Protein AF-A0A917G3E0-F1 (afdb_monomer_lite)

Sequence (129 aa):
MKHVIRIILLTVFLVVTASIWDGLFSTTLVKLLLNVDFIWPNSTIVLDFTYHLLTTTVIYVIFISLPARYQKIYIVSLFFITLFLYFILSTIAIQSFPITIWALSGWIVIHLLFMMLLATYRKTYTHKK

Secondary structure (DSSP, 8-state):
-HHHHHHHHHHHHHHHHHHHHHHHHT--HHHHHH-GGGTSTT--HHHHHHHHHHHHHHHHHHHHHS-TTTHHHHHHHHHHHHHHHHHHHHHS-SS-----HHHHHHHHHHHHHHHHHHHHHHHHHHT--

pLDDT: mean 84.28, std 12.28, range [45.78, 95.38]

Radius of gyration: 15.12 Å; chains: 1; bounding box: 38×27×40 Å

Structure (mmCIF, N/CA/C/O backbone):
data_AF-A0A917G3E0-F1
#
_entry.id   AF-A0A917G3E0-F1
#
loop_
_atom_site.group_PDB
_atom_site.id
_atom_site.type_symbol
_atom_site.label_atom_id
_atom_site.label_alt_id
_atom_site.label_comp_id
_atom_site.label_asym_id
_atom_site.label_entity_id
_atom_site.label_seq_id
_atom_site.pdbx_PDB_ins_code
_atom_site.Cartn_x
_atom_site.Cartn_y
_atom_site.Cartn_z
_atom_site.occupancy
_atom_site.B_iso_or_equiv
_atom_site.auth_seq_id
_atom_site.auth_comp_id
_atom_site.auth_asym_id
_atom_site.auth_atom_id
_atom_site.pdbx_PDB_model_num
ATOM 1 N N . MET A 1 1 ? -17.034 -11.340 9.940 1.00 68.44 1 MET A N 1
ATOM 2 C CA . MET A 1 1 ? -17.389 -11.044 8.529 1.00 68.44 1 MET A CA 1
ATOM 3 C C . MET A 1 1 ? -17.100 -9.603 8.100 1.00 68.44 1 MET A C 1
ATOM 5 O O . MET A 1 1 ? -16.335 -9.431 7.164 1.00 68.44 1 MET A O 1
ATOM 9 N N . LYS A 1 2 ? -17.614 -8.557 8.775 1.00 86.69 2 LYS A N 1
A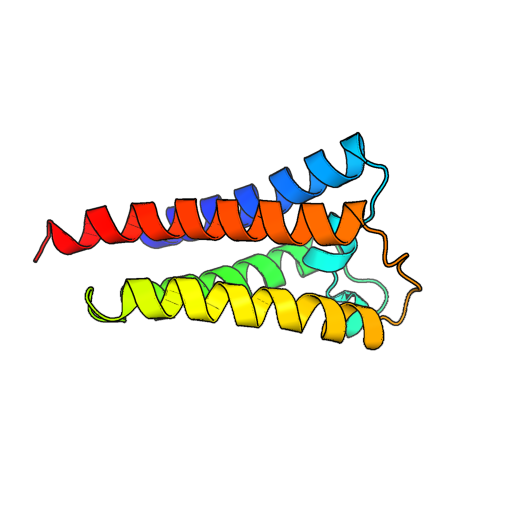TOM 10 C CA . LYS A 1 2 ? -17.401 -7.149 8.347 1.00 86.69 2 LYS A CA 1
ATOM 11 C C . LYS A 1 2 ? -15.923 -6.731 8.218 1.00 86.69 2 LYS A C 1
ATOM 13 O O . LYS A 1 2 ? -15.593 -5.978 7.313 1.00 86.69 2 LYS A O 1
ATOM 18 N N . HIS A 1 3 ? -15.041 -7.223 9.090 1.00 89.00 3 HIS A N 1
ATOM 19 C CA . HIS A 1 3 ? -13.604 -6.914 9.036 1.00 89.00 3 HIS A CA 1
ATOM 20 C C . HIS A 1 3 ? -12.897 -7.562 7.842 1.00 89.00 3 HIS A C 1
ATOM 22 O O . HIS A 1 3 ? -12.153 -6.882 7.151 1.00 89.00 3 HIS A O 1
ATOM 28 N N . VAL A 1 4 ? -13.202 -8.830 7.553 1.00 91.19 4 VAL A N 1
ATOM 29 C CA . VAL A 1 4 ? -12.642 -9.558 6.402 1.00 91.19 4 VAL A CA 1
ATOM 30 C C . VAL A 1 4 ? -12.983 -8.842 5.096 1.00 91.19 4 VAL A C 1
ATOM 32 O O . VAL A 1 4 ? -12.098 -8.576 4.296 1.00 91.19 4 VAL A O 1
ATOM 35 N N . ILE A 1 5 ? -14.243 -8.426 4.927 1.00 93.44 5 ILE A N 1
ATOM 36 C CA . ILE A 1 5 ? -14.673 -7.669 3.742 1.00 93.44 5 ILE A CA 1
ATOM 37 C C . ILE A 1 5 ? -13.897 -6.349 3.622 1.00 93.44 5 ILE A C 1
ATOM 39 O O . ILE A 1 5 ? -13.436 -6.009 2.541 1.00 93.44 5 ILE A O 1
ATOM 43 N N . ARG A 1 6 ? -13.708 -5.611 4.723 1.00 93.44 6 ARG A N 1
ATOM 44 C CA . ARG A 1 6 ? -12.952 -4.344 4.710 1.00 93.44 6 ARG A CA 1
ATOM 45 C C . ARG A 1 6 ? -11.488 -4.536 4.339 1.00 93.44 6 ARG A C 1
ATOM 47 O O . ARG A 1 6 ? -10.957 -3.707 3.614 1.00 93.44 6 ARG A O 1
ATOM 54 N N . ILE A 1 7 ? -10.861 -5.602 4.829 1.00 93.69 7 ILE A N 1
ATOM 55 C CA . ILE A 1 7 ? -9.485 -5.960 4.478 1.00 93.69 7 ILE A CA 1
ATOM 56 C C . ILE A 1 7 ? -9.400 -6.248 2.979 1.00 93.69 7 ILE A C 1
ATOM 58 O O . ILE A 1 7 ? -8.595 -5.624 2.302 1.00 93.69 7 ILE A O 1
ATOM 62 N N . ILE A 1 8 ? -10.287 -7.098 2.449 1.00 94.19 8 ILE A N 1
ATOM 63 C CA . ILE A 1 8 ? -10.333 -7.410 1.013 1.00 94.19 8 ILE A CA 1
ATOM 64 C C . ILE A 1 8 ? -10.522 -6.130 0.190 1.00 94.19 8 ILE A C 1
ATOM 66 O O . ILE A 1 8 ? -9.790 -5.910 -0.768 1.00 94.19 8 ILE A O 1
ATOM 70 N N . LEU A 1 9 ? -11.452 -5.255 0.585 1.00 94.44 9 LEU A N 1
ATOM 71 C CA . LEU A 1 9 ? -11.685 -3.983 -0.102 1.00 94.44 9 LEU A CA 1
ATOM 72 C C . LEU A 1 9 ? -10.461 -3.063 -0.065 1.00 94.44 9 LEU A C 1
ATOM 74 O O . LEU A 1 9 ? -10.143 -2.458 -1.080 1.00 94.44 9 LEU A O 1
ATOM 78 N N . LEU A 1 10 ? -9.773 -2.961 1.075 1.00 94.31 10 LEU A N 1
ATOM 79 C CA . LEU A 1 10 ? -8.542 -2.176 1.202 1.00 94.31 10 LEU A CA 1
ATOM 80 C C . LEU A 1 10 ? -7.432 -2.719 0.295 1.00 94.31 10 LEU A C 1
ATOM 82 O O . LEU A 1 10 ? -6.772 -1.939 -0.387 1.00 94.31 10 LEU A O 1
ATOM 86 N N . THR A 1 11 ? -7.254 -4.040 0.258 1.00 93.69 11 THR A N 1
ATOM 87 C CA . THR A 1 11 ? -6.252 -4.696 -0.589 1.00 93.69 11 THR A CA 1
ATOM 88 C C . THR A 1 11 ? -6.569 -4.504 -2.069 1.00 93.69 11 THR A C 1
ATOM 90 O O . THR A 1 11 ? -5.713 -4.046 -2.820 1.00 93.69 11 THR A O 1
ATOM 93 N N . VAL A 1 12 ? -7.808 -4.777 -2.491 1.00 93.50 12 VAL A N 1
ATOM 94 C CA . VAL A 1 12 ? -8.245 -4.576 -3.882 1.00 93.50 12 VAL A CA 1
ATOM 95 C C . VAL A 1 12 ? -8.105 -3.111 -4.287 1.00 93.50 12 VAL A C 1
ATOM 97 O O . VAL A 1 12 ? -7.581 -2.828 -5.358 1.00 93.50 12 VAL A O 1
ATOM 100 N N . PHE A 1 13 ? -8.512 -2.174 -3.427 1.00 94.38 13 PHE A N 1
ATOM 101 C CA . PHE A 1 13 ? -8.368 -0.741 -3.678 1.00 94.38 13 PHE A CA 1
ATOM 102 C C . PHE A 1 13 ? -6.913 -0.355 -3.957 1.00 94.38 13 PHE A C 1
ATOM 104 O O . PHE A 1 13 ? -6.625 0.334 -4.934 1.00 94.38 13 PHE A O 1
ATOM 111 N N . LEU A 1 14 ? -5.992 -0.825 -3.121 1.00 91.88 14 LEU A N 1
ATOM 112 C CA . LEU A 1 14 ? -4.573 -0.509 -3.218 1.00 91.88 14 LEU A CA 1
ATOM 113 C C . LEU A 1 14 ? -3.949 -1.093 -4.507 1.00 91.88 14 LEU A C 1
ATOM 115 O O . LEU A 1 14 ? -3.218 -0.391 -5.200 1.00 91.88 14 LEU A O 1
ATOM 119 N N . VAL A 1 15 ? -4.323 -2.313 -4.908 1.00 90.88 15 VAL A N 1
ATOM 120 C CA . VAL A 1 15 ? -3.865 -2.925 -6.175 1.00 90.88 15 VAL A CA 1
ATOM 121 C C . VAL A 1 15 ? -4.455 -2.233 -7.407 1.00 90.88 15 VAL A C 1
ATOM 123 O O . VAL A 1 15 ? -3.741 -1.952 -8.371 1.00 90.88 15 VAL A O 1
ATOM 126 N N . VAL A 1 16 ? -5.755 -1.931 -7.388 1.00 93.44 16 VAL A N 1
ATOM 127 C CA . VAL A 1 16 ? -6.445 -1.282 -8.514 1.00 93.44 16 VAL A CA 1
ATOM 128 C C . VAL A 1 16 ? -5.914 0.131 -8.732 1.00 93.44 16 VAL A C 1
ATOM 130 O O . VAL A 1 16 ? -5.617 0.501 -9.863 1.00 93.44 16 VAL A O 1
ATOM 133 N N . THR A 1 17 ? -5.746 0.916 -7.666 1.00 94.56 17 THR A N 1
ATOM 134 C CA . THR A 1 17 ? -5.206 2.281 -7.773 1.00 94.56 17 THR A CA 1
ATOM 135 C C . THR A 1 17 ? -3.768 2.298 -8.287 1.00 94.56 17 THR A C 1
ATOM 137 O O . THR A 1 17 ? -3.456 3.122 -9.144 1.00 94.56 17 THR A O 1
ATOM 140 N N . ALA A 1 18 ? -2.926 1.352 -7.859 1.00 91.19 18 ALA A N 1
ATOM 141 C CA . ALA A 1 18 ? -1.594 1.163 -8.432 1.00 91.19 18 ALA A CA 1
ATOM 142 C C . ALA A 1 18 ? -1.647 0.806 -9.925 1.00 91.19 18 ALA A C 1
ATOM 144 O O . ALA A 1 18 ? -0.912 1.387 -10.717 1.00 91.19 18 ALA A O 1
ATOM 145 N N . SER A 1 19 ? -2.563 -0.082 -10.322 1.00 90.94 19 SER A N 1
ATOM 146 C CA . SER A 1 19 ? -2.720 -0.506 -11.724 1.00 90.94 19 SER A CA 1
ATOM 147 C C . SER A 1 19 ? -3.172 0.639 -12.624 1.00 90.94 19 SER A C 1
ATOM 149 O O . SER A 1 19 ? -2.673 0.796 -13.736 1.00 90.94 19 SER A O 1
ATOM 151 N N . ILE A 1 20 ? -4.094 1.468 -12.130 1.00 94.94 20 ILE A N 1
ATOM 152 C CA . ILE A 1 20 ? -4.540 2.674 -12.829 1.00 94.94 20 ILE A CA 1
ATOM 153 C C . ILE A 1 20 ? -3.375 3.654 -12.980 1.00 94.94 20 ILE A C 1
ATOM 155 O O . ILE A 1 20 ? -3.172 4.186 -14.068 1.00 94.94 20 ILE A O 1
ATOM 159 N N . TRP A 1 21 ? -2.597 3.880 -11.919 1.00 94.88 21 TRP A N 1
ATOM 160 C CA . TRP A 1 21 ? -1.454 4.790 -11.976 1.00 94.88 21 TRP A CA 1
ATOM 161 C C . TRP A 1 21 ? -0.401 4.328 -12.989 1.00 94.88 21 TRP A C 1
ATOM 163 O O . TRP A 1 21 ? 0.046 5.126 -13.812 1.00 94.88 21 TRP A O 1
ATOM 173 N N . ASP A 1 22 ? -0.075 3.035 -12.989 1.00 91.00 22 ASP A N 1
ATOM 174 C CA . ASP A 1 22 ? 0.839 2.436 -13.965 1.00 91.00 22 ASP A CA 1
ATOM 175 C C . ASP A 1 22 ? 0.361 2.624 -15.400 1.00 91.00 22 ASP A C 1
ATOM 177 O O . ASP A 1 22 ? 1.146 3.036 -16.254 1.00 91.00 22 ASP A O 1
ATOM 181 N N . GLY A 1 23 ? -0.931 2.407 -15.659 1.00 92.19 23 GLY A N 1
ATOM 182 C CA . GLY A 1 23 ? -1.515 2.635 -16.979 1.00 92.19 23 GLY A CA 1
ATOM 183 C C . GLY A 1 23 ? -1.457 4.099 -17.429 1.00 92.19 23 GLY A C 1
ATOM 184 O O . GLY A 1 23 ? -1.238 4.366 -18.607 1.00 92.19 23 GLY A O 1
ATOM 185 N N . LEU A 1 24 ? -1.626 5.051 -16.506 1.00 94.81 24 LEU A N 1
ATOM 186 C CA . LEU A 1 24 ? -1.648 6.485 -16.822 1.00 94.81 24 LEU A CA 1
ATOM 187 C C . LEU A 1 24 ? -0.253 7.085 -17.022 1.00 94.81 24 LEU A C 1
ATOM 189 O O . LEU A 1 24 ? -0.075 7.943 -17.883 1.00 94.81 24 LEU A O 1
ATOM 193 N N . PHE A 1 25 ? 0.727 6.654 -16.229 1.00 92.50 25 PHE A N 1
ATOM 194 C CA . PHE A 1 25 ? 2.050 7.285 -16.172 1.00 92.50 25 PHE A CA 1
ATOM 195 C C . PHE A 1 25 ? 3.185 6.374 -16.648 1.00 92.50 25 PHE A C 1
ATOM 197 O O . PHE A 1 25 ? 4.351 6.750 -16.543 1.00 92.50 25 PHE A O 1
ATOM 204 N N . SER A 1 26 ? 2.857 5.192 -17.186 1.00 88.75 26 SER A N 1
ATOM 205 C CA . SER A 1 26 ? 3.829 4.186 -17.640 1.00 88.75 26 SER A CA 1
ATOM 206 C C . SER A 1 26 ? 4.853 3.821 -16.558 1.00 88.75 26 SER A C 1
ATOM 208 O O . SER A 1 26 ? 6.037 3.624 -16.834 1.00 88.75 26 SER A O 1
ATOM 210 N N . THR A 1 27 ? 4.401 3.768 -15.305 1.00 87.25 27 THR A N 1
ATOM 211 C CA . THR A 1 27 ? 5.201 3.315 -14.163 1.00 87.25 27 THR A CA 1
ATOM 212 C C . THR A 1 27 ? 5.027 1.813 -13.942 1.00 87.25 27 THR A C 1
ATOM 214 O O . THR A 1 27 ? 4.279 1.138 -14.646 1.00 87.25 27 THR A O 1
ATOM 217 N N . THR A 1 28 ? 5.743 1.275 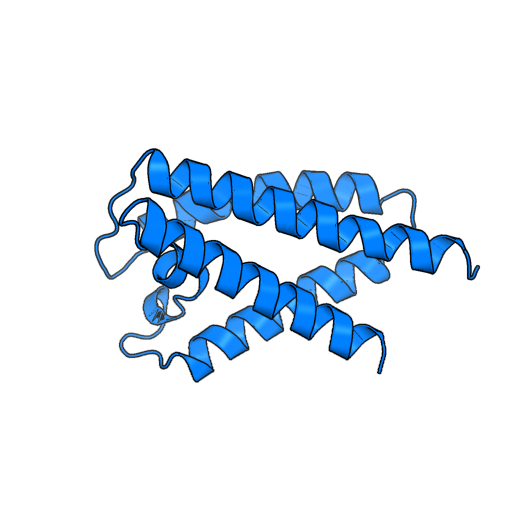-12.958 1.00 85.25 28 THR A N 1
ATOM 218 C CA . THR A 1 28 ? 5.675 -0.136 -12.557 1.00 85.25 28 THR A CA 1
ATOM 219 C C . THR A 1 28 ? 5.321 -0.289 -11.072 1.00 85.25 28 THR A C 1
ATOM 221 O O . THR A 1 28 ? 5.737 -1.239 -10.416 1.00 85.25 28 THR A O 1
ATOM 224 N N . LEU A 1 29 ? 4.570 0.655 -10.503 1.00 82.44 29 LEU A N 1
ATOM 225 C CA . LEU A 1 29 ? 4.149 0.671 -9.105 1.00 82.44 29 LEU A CA 1
ATOM 226 C C . LEU A 1 29 ? 3.386 -0.563 -8.679 1.00 82.44 29 LEU A C 1
ATOM 228 O O . LEU A 1 29 ? 3.598 -0.973 -7.552 1.00 82.44 29 LEU A O 1
ATOM 232 N N . VAL A 1 30 ? 2.549 -1.171 -9.521 1.00 80.25 30 VAL A N 1
ATOM 233 C CA . VAL A 1 30 ? 1.909 -2.450 -9.194 1.00 80.25 30 VAL A CA 1
ATOM 234 C C . VAL A 1 30 ? 2.972 -3.456 -8.855 1.00 80.25 30 VAL A C 1
ATOM 236 O O . VAL A 1 30 ? 2.883 -4.051 -7.803 1.00 80.25 30 VAL A O 1
ATOM 239 N N . LYS A 1 31 ? 4.001 -3.594 -9.688 1.00 75.56 31 LYS A N 1
ATOM 240 C CA . LYS A 1 31 ? 5.122 -4.480 -9.398 1.00 75.56 31 LYS A CA 1
ATOM 241 C C . LYS A 1 31 ? 5.871 -4.019 -8.148 1.00 75.56 31 LYS A C 1
ATOM 243 O O . LYS A 1 31 ? 6.125 -4.846 -7.310 1.00 75.56 31 LYS A O 1
ATOM 248 N N . LEU A 1 32 ? 6.162 -2.735 -7.929 1.00 71.94 32 LEU A N 1
ATOM 249 C CA . LEU A 1 32 ? 6.855 -2.299 -6.697 1.00 71.94 32 LEU A CA 1
ATOM 250 C C . LEU A 1 32 ? 6.050 -2.598 -5.423 1.00 71.94 32 LEU A C 1
ATOM 252 O O . LEU A 1 32 ? 6.599 -2.922 -4.376 1.00 71.94 32 LEU A O 1
ATOM 256 N N . LEU A 1 33 ? 4.742 -2.427 -5.532 1.00 69.81 33 LEU A N 1
ATOM 257 C CA . LEU A 1 33 ? 3.780 -2.603 -4.474 1.00 69.81 33 LEU A CA 1
ATOM 258 C C . LEU A 1 33 ? 3.618 -4.101 -4.236 1.00 69.81 33 LEU A C 1
ATOM 260 O O . LEU A 1 33 ? 4.068 -4.566 -3.205 1.00 69.81 33 LEU A O 1
ATOM 264 N N . LEU A 1 34 ? 3.144 -4.850 -5.234 1.00 61.66 34 LEU A N 1
ATOM 265 C CA . LEU A 1 34 ? 2.904 -6.294 -5.242 1.00 61.66 34 LEU A CA 1
ATOM 266 C C . LEU A 1 34 ? 4.149 -7.181 -5.132 1.00 61.66 34 LEU A C 1
ATOM 268 O O . LEU A 1 34 ? 3.983 -8.321 -4.707 1.00 61.66 34 LEU A O 1
ATOM 272 N N . ASN A 1 35 ? 5.348 -6.703 -5.482 1.00 63.44 35 ASN A N 1
ATOM 273 C CA . ASN A 1 35 ? 6.525 -7.557 -5.657 1.00 63.44 35 ASN A CA 1
ATOM 274 C C . ASN A 1 35 ? 6.918 -8.245 -4.362 1.00 63.44 35 ASN A C 1
ATOM 276 O O . ASN A 1 35 ? 7.671 -7.731 -3.539 1.00 63.44 35 ASN A O 1
ATOM 280 N N . VAL A 1 36 ? 6.536 -9.506 -4.273 1.00 58.47 36 VAL A N 1
ATOM 281 C CA . VAL A 1 36 ? 7.263 -10.505 -3.498 1.00 58.47 36 VAL A CA 1
ATOM 282 C C . VAL A 1 36 ? 8.548 -10.898 -4.236 1.00 58.47 36 VAL A C 1
ATOM 284 O O . VAL A 1 36 ? 9.461 -11.445 -3.621 1.00 58.47 36 VAL A O 1
ATOM 287 N N . ASP A 1 37 ? 8.678 -10.536 -5.520 1.00 52.19 37 ASP A N 1
ATOM 288 C CA . ASP A 1 37 ? 9.879 -10.714 -6.352 1.00 52.19 37 ASP A CA 1
ATOM 289 C C . ASP A 1 37 ? 11.157 -10.071 -5.767 1.00 52.19 37 ASP A C 1
ATOM 291 O O . ASP A 1 37 ? 12.257 -10.376 -6.224 1.00 52.19 37 ASP A O 1
ATOM 295 N N . PHE A 1 38 ? 11.060 -9.222 -4.732 1.00 58.19 38 PHE A N 1
ATOM 296 C CA . PHE A 1 38 ? 12.221 -8.788 -3.937 1.00 58.19 38 PHE A CA 1
ATOM 297 C C . PHE A 1 38 ? 12.897 -9.934 -3.172 1.00 58.19 38 PHE A C 1
ATOM 299 O O . PHE A 1 38 ? 14.087 -9.865 -2.877 1.00 58.19 38 PHE A O 1
ATOM 306 N N . ILE A 1 39 ? 12.130 -10.969 -2.829 1.00 57.06 39 ILE A N 1
ATOM 307 C CA . ILE A 1 39 ? 12.554 -12.127 -2.036 1.00 57.06 39 ILE A CA 1
ATOM 308 C C . ILE A 1 39 ? 12.530 -13.395 -2.897 1.00 57.06 39 ILE A C 1
ATOM 310 O O . ILE A 1 39 ? 13.381 -14.266 -2.722 1.00 57.06 39 ILE A O 1
ATOM 314 N N . TRP A 1 40 ? 11.567 -13.508 -3.820 1.00 65.25 40 TRP A N 1
ATOM 315 C CA . TRP A 1 40 ? 11.320 -14.737 -4.568 1.00 65.25 40 TRP A CA 1
ATOM 316 C C . TRP A 1 40 ? 11.204 -14.478 -6.071 1.00 65.25 40 TRP A C 1
ATOM 318 O O . TRP A 1 40 ? 10.117 -14.139 -6.527 1.00 65.25 40 TRP A O 1
ATOM 328 N N . PRO A 1 41 ? 12.277 -14.649 -6.865 1.00 66.50 41 PRO A N 1
ATOM 329 C CA . PRO A 1 41 ? 12.167 -14.504 -8.310 1.00 66.50 41 PRO A CA 1
ATOM 330 C C . PRO A 1 41 ? 11.148 -15.518 -8.854 1.00 66.50 41 PRO A C 1
ATOM 332 O O . PRO A 1 41 ? 11.235 -16.709 -8.539 1.00 66.50 41 PRO A O 1
ATOM 335 N N . ASN A 1 42 ? 10.224 -15.043 -9.696 1.00 71.81 42 ASN A N 1
ATOM 336 C CA . ASN A 1 42 ? 9.088 -15.781 -10.274 1.00 71.81 42 ASN A CA 1
ATOM 337 C C . ASN A 1 42 ? 7.855 -15.865 -9.360 1.00 71.81 42 ASN A C 1
ATOM 339 O O . ASN A 1 42 ? 7.170 -16.896 -9.332 1.00 71.81 42 ASN A O 1
ATOM 343 N N . SER A 1 43 ? 7.552 -14.802 -8.613 1.00 74.25 43 SER A N 1
ATOM 344 C CA . SER A 1 43 ? 6.277 -14.730 -7.910 1.00 74.25 43 SER A CA 1
ATOM 345 C C . SER A 1 43 ? 5.107 -14.748 -8.906 1.00 74.25 43 SER A C 1
ATOM 347 O O . SER A 1 43 ? 5.195 -14.329 -10.062 1.00 74.25 43 SER A O 1
ATOM 349 N N . THR A 1 44 ? 3.986 -15.323 -8.476 1.00 83.19 44 THR A N 1
ATOM 350 C CA . THR A 1 44 ? 2.740 -15.279 -9.249 1.00 83.19 44 THR A CA 1
ATOM 351 C C . THR A 1 44 ? 1.878 -14.139 -8.729 1.00 83.19 44 THR A C 1
ATOM 353 O O . THR A 1 44 ? 1.907 -13.840 -7.537 1.00 83.19 44 THR A O 1
ATOM 356 N N . ILE A 1 45 ? 1.011 -13.579 -9.578 1.00 80.31 45 ILE A N 1
ATOM 357 C CA . ILE A 1 45 ? 0.066 -12.528 -9.162 1.00 80.31 45 ILE A CA 1
ATOM 358 C C . ILE A 1 45 ? -0.796 -12.941 -7.953 1.00 80.31 45 ILE A C 1
ATOM 360 O O . ILE A 1 45 ? -1.174 -12.109 -7.132 1.00 80.31 45 ILE A O 1
ATOM 364 N N . VAL A 1 46 ? -1.081 -14.242 -7.814 1.00 84.94 46 VAL A N 1
ATOM 365 C CA . VAL A 1 46 ? -1.806 -14.809 -6.667 1.00 84.94 46 VAL A CA 1
ATOM 366 C C . VAL A 1 46 ? -0.964 -14.730 -5.396 1.00 84.94 46 VAL A C 1
ATOM 368 O O . VAL A 1 46 ? -1.478 -14.339 -4.345 1.00 84.94 46 VAL A O 1
ATOM 371 N N . LEU A 1 47 ? 0.319 -15.085 -5.482 1.00 83.25 47 LEU A N 1
ATOM 372 C CA . LEU A 1 47 ? 1.247 -14.990 -4.360 1.00 83.25 47 LEU A CA 1
ATOM 373 C C . LEU A 1 47 ? 1.386 -13.530 -3.922 1.00 83.25 47 LEU A C 1
ATOM 375 O O . LEU A 1 47 ? 1.147 -13.213 -2.759 1.00 83.25 47 LEU A O 1
ATOM 379 N N . ASP A 1 48 ? 1.649 -12.638 -4.868 1.00 81.69 48 ASP A N 1
ATOM 380 C CA . ASP A 1 48 ? 1.795 -11.206 -4.626 1.00 81.69 48 ASP A CA 1
ATOM 381 C C . ASP A 1 48 ? 0.567 -10.584 -3.948 1.00 81.69 48 ASP A C 1
ATOM 383 O O . ASP A 1 48 ? 0.670 -9.865 -2.944 1.00 81.69 48 ASP A O 1
ATOM 387 N N . PHE A 1 49 ? -0.623 -10.915 -4.459 1.00 85.19 49 PHE A N 1
ATOM 388 C CA . PHE A 1 49 ? -1.885 -10.483 -3.870 1.00 85.19 49 PHE A CA 1
ATOM 389 C C . PHE A 1 49 ? -2.060 -11.031 -2.449 1.00 85.19 49 PHE A C 1
ATOM 391 O O . PHE A 1 49 ? -2.534 -10.320 -1.563 1.00 85.19 49 PHE A O 1
ATOM 398 N N . THR A 1 50 ? -1.645 -12.275 -2.199 1.00 87.75 50 THR A N 1
ATOM 399 C CA . THR A 1 50 ? -1.733 -12.903 -0.873 1.00 87.75 50 THR A CA 1
ATOM 400 C C . THR A 1 50 ? -0.844 -12.190 0.147 1.00 87.75 50 THR A C 1
ATOM 402 O O . THR A 1 50 ? -1.291 -11.923 1.264 1.00 87.75 50 THR A O 1
ATOM 405 N N . TYR A 1 51 ? 0.376 -11.799 -0.227 1.00 84.75 51 TYR A N 1
ATOM 406 C CA . TYR A 1 51 ? 1.247 -11.001 0.644 1.00 84.75 51 TYR A CA 1
ATOM 407 C C . TYR A 1 51 ? 0.664 -9.616 0.939 1.00 84.75 51 TYR A C 1
ATOM 409 O O . TYR A 1 51 ? 0.738 -9.134 2.074 1.00 84.75 51 TYR A O 1
ATOM 417 N N . HIS A 1 52 ? 0.010 -8.998 -0.043 1.00 86.25 52 HIS A N 1
ATOM 418 C CA . HIS A 1 52 ? -0.682 -7.725 0.157 1.00 86.25 52 HIS A CA 1
ATOM 419 C C . HIS A 1 52 ? -1.879 -7.861 1.078 1.00 86.25 52 HIS A C 1
ATOM 421 O O . HIS A 1 52 ? -2.086 -7.019 1.955 1.00 86.25 52 HIS A O 1
ATOM 427 N N . LEU A 1 53 ? -2.641 -8.940 0.924 1.00 91.38 53 LEU A N 1
ATOM 428 C CA . LEU A 1 53 ? -3.752 -9.264 1.802 1.00 91.38 53 LEU A CA 1
ATOM 429 C C . LEU A 1 53 ? -3.266 -9.481 3.241 1.00 91.38 53 LEU A C 1
ATOM 431 O O . LEU A 1 53 ? -3.866 -8.945 4.175 1.00 91.38 53 LEU A O 1
ATOM 435 N N . LEU A 1 54 ? -2.153 -10.197 3.432 1.00 91.62 54 LEU A N 1
ATOM 436 C CA . LEU A 1 54 ? -1.536 -10.415 4.742 1.00 91.62 54 LEU A CA 1
ATOM 437 C C . LEU A 1 54 ? -1.075 -9.092 5.368 1.00 91.62 54 LEU A C 1
ATOM 439 O O . LEU A 1 54 ? -1.448 -8.775 6.497 1.00 91.62 54 LEU A O 1
ATOM 443 N N . THR A 1 55 ? -0.329 -8.280 4.621 1.00 89.62 55 THR A N 1
ATOM 444 C CA . THR A 1 55 ? 0.186 -6.987 5.098 1.00 89.62 55 THR A CA 1
ATOM 445 C C . THR A 1 55 ? -0.957 -6.032 5.444 1.00 89.62 55 THR A C 1
ATOM 447 O O . THR A 1 55 ? -0.974 -5.431 6.520 1.00 89.62 55 THR A O 1
ATOM 450 N N . THR A 1 56 ? -1.980 -5.966 4.587 1.00 92.06 56 THR A N 1
ATOM 451 C CA . THR A 1 56 ? -3.201 -5.184 4.838 1.00 92.06 56 THR A CA 1
ATOM 452 C C . THR A 1 56 ? -3.928 -5.683 6.086 1.00 92.06 56 THR A C 1
ATOM 454 O O . THR A 1 56 ? -4.410 -4.875 6.879 1.00 92.06 56 THR A O 1
ATOM 457 N N . THR A 1 57 ? -3.982 -7.002 6.297 1.00 94.25 57 THR A N 1
ATOM 458 C CA . THR A 1 57 ? -4.571 -7.606 7.500 1.00 94.25 57 THR A CA 1
ATOM 459 C C . THR A 1 57 ? -3.830 -7.154 8.752 1.00 94.25 57 THR A C 1
ATOM 461 O O . THR A 1 57 ? -4.475 -6.698 9.693 1.00 94.25 57 THR A O 1
ATOM 464 N N . VAL A 1 58 ? -2.495 -7.216 8.761 1.00 94.31 58 VAL A N 1
ATOM 465 C CA . VAL A 1 58 ? -1.670 -6.784 9.901 1.00 94.31 58 VAL A CA 1
ATOM 466 C C . VAL A 1 58 ? -1.908 -5.306 10.213 1.00 94.31 58 VAL A C 1
ATOM 468 O O . VAL A 1 58 ? -2.235 -4.967 11.352 1.00 94.31 58 VAL A O 1
ATOM 471 N N . ILE A 1 59 ? -1.835 -4.434 9.202 1.00 93.62 59 ILE A N 1
ATOM 472 C CA . ILE A 1 59 ? -2.100 -2.994 9.353 1.00 93.62 59 ILE A CA 1
ATOM 473 C C . ILE A 1 59 ? -3.501 -2.761 9.929 1.00 93.62 59 ILE A C 1
ATOM 475 O O . ILE A 1 59 ? -3.680 -2.010 10.891 1.00 93.62 59 ILE A O 1
ATOM 479 N N . TYR A 1 60 ? -4.508 -3.433 9.370 1.00 93.75 60 TYR A N 1
ATOM 480 C CA . TYR A 1 60 ? -5.893 -3.282 9.791 1.00 93.75 60 TYR A CA 1
ATOM 481 C C . TYR A 1 60 ? -6.117 -3.756 11.231 1.00 93.75 60 TYR A C 1
ATOM 483 O O . TYR A 1 60 ? -6.767 -3.057 12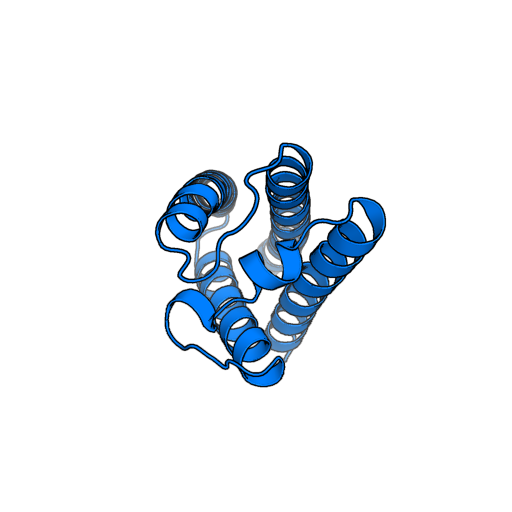.009 1.00 93.75 60 TYR A O 1
ATOM 491 N N . VAL A 1 61 ? -5.577 -4.921 11.600 1.00 92.69 61 VAL A N 1
ATOM 492 C CA . VAL A 1 61 ? -5.707 -5.503 12.943 1.00 92.69 61 VAL A CA 1
ATOM 493 C C . VAL A 1 61 ? -5.047 -4.607 13.987 1.00 92.69 61 VAL A C 1
ATOM 495 O O . VAL A 1 61 ? -5.672 -4.319 15.010 1.00 92.69 61 VAL A O 1
ATOM 498 N N . ILE A 1 62 ? -3.838 -4.102 13.721 1.00 93.06 62 ILE A N 1
ATOM 499 C CA . ILE A 1 62 ? -3.172 -3.144 14.615 1.00 93.06 62 ILE A CA 1
ATOM 500 C C . ILE A 1 62 ? -4.040 -1.888 14.757 1.00 93.06 62 ILE A C 1
ATOM 502 O O . ILE A 1 62 ? -4.344 -1.469 15.873 1.00 93.06 62 ILE A O 1
ATOM 506 N N . PHE A 1 63 ? -4.521 -1.330 13.643 1.00 92.88 63 PHE A N 1
ATOM 507 C CA . PHE A 1 63 ? -5.338 -0.118 13.646 1.00 92.88 63 PHE A CA 1
ATOM 508 C C . PHE A 1 63 ? -6.616 -0.235 14.493 1.00 92.88 63 PHE A C 1
ATOM 510 O O . PHE A 1 63 ? -6.922 0.669 15.276 1.00 92.88 63 PHE A O 1
ATOM 517 N N . ILE A 1 64 ? -7.368 -1.335 14.362 1.00 90.25 64 ILE A N 1
ATOM 518 C CA . ILE A 1 64 ? -8.606 -1.529 15.136 1.00 90.25 64 ILE A CA 1
ATOM 519 C C . ILE A 1 64 ? -8.344 -1.869 16.606 1.00 90.25 64 ILE A C 1
ATOM 521 O O . ILE A 1 64 ? -9.205 -1.604 17.444 1.00 90.25 64 ILE A O 1
ATOM 525 N N . SER A 1 65 ? -7.178 -2.439 16.919 1.00 89.81 65 SER A N 1
ATOM 526 C CA . SER A 1 65 ? -6.784 -2.780 18.291 1.00 89.81 65 SER A CA 1
ATOM 527 C C . SER A 1 65 ? -6.338 -1.548 19.079 1.00 89.81 65 SER A C 1
ATOM 529 O O . SER A 1 65 ? -6.409 -1.528 20.308 1.00 89.81 65 SER A O 1
ATOM 531 N N . LEU A 1 66 ? -5.904 -0.492 18.384 1.00 89.31 66 LEU A N 1
ATOM 532 C CA . LEU A 1 66 ? -5.480 0.751 19.012 1.00 89.31 66 LEU A CA 1
ATOM 533 C C . LEU A 1 66 ? -6.666 1.571 19.549 1.00 89.31 66 LEU A C 1
ATOM 535 O O . LEU A 1 66 ? -7.675 1.750 18.859 1.00 89.31 66 LEU A O 1
ATOM 539 N N . PRO A 1 67 ? -6.529 2.184 20.741 1.00 87.88 67 PRO A N 1
ATOM 540 C CA . PRO A 1 67 ? -7.479 3.179 21.223 1.00 87.88 67 PRO A CA 1
ATOM 541 C C . PRO A 1 67 ? -7.644 4.345 20.237 1.00 87.88 67 PRO A C 1
ATOM 543 O O . PRO A 1 67 ? -6.676 4.812 19.632 1.00 87.88 67 PRO A O 1
ATOM 546 N N . ALA A 1 68 ? -8.857 4.897 20.138 1.00 84.38 68 ALA A N 1
ATOM 547 C CA . ALA A 1 68 ? -9.217 5.920 19.145 1.00 84.38 68 ALA A CA 1
ATOM 548 C C . ALA A 1 68 ? -8.351 7.197 19.172 1.00 84.38 68 ALA A C 1
ATOM 550 O O . ALA A 1 68 ? -8.265 7.901 18.158 1.00 84.38 68 ALA A O 1
ATOM 551 N N . ARG A 1 69 ? -7.716 7.496 20.316 1.00 87.31 69 ARG A N 1
ATOM 552 C CA . ARG A 1 69 ? -6.754 8.600 20.478 1.00 87.31 69 ARG A CA 1
ATOM 553 C C . ARG A 1 69 ? -5.428 8.349 19.749 1.00 87.31 69 ARG A C 1
ATOM 555 O O . ARG A 1 69 ? -4.867 9.283 19.191 1.00 87.31 69 ARG A O 1
ATOM 562 N N . TYR A 1 70 ? -4.974 7.096 19.684 1.00 89.50 70 TYR A N 1
ATOM 563 C CA . TYR A 1 70 ? -3.716 6.712 19.032 1.00 89.50 70 TYR A CA 1
ATOM 564 C C . TYR A 1 70 ? -3.880 6.408 17.543 1.00 89.50 70 TYR A C 1
ATOM 566 O O . TYR A 1 70 ? -2.908 6.471 16.804 1.00 89.50 70 TYR A O 1
ATOM 574 N N . GLN A 1 71 ? -5.099 6.148 17.068 1.00 88.25 71 GLN A N 1
ATOM 575 C CA . GLN A 1 71 ? -5.355 5.847 15.654 1.00 88.25 71 GLN A CA 1
ATOM 576 C C . GLN A 1 71 ? -4.927 6.967 14.692 1.00 88.25 71 GLN A C 1
ATOM 578 O O . GLN A 1 71 ? -4.478 6.678 13.589 1.00 88.25 71 GLN A O 1
ATOM 583 N N . LYS A 1 72 ? -5.041 8.243 15.094 1.00 89.81 72 LYS A N 1
ATOM 584 C CA . LYS A 1 72 ? -4.544 9.369 14.279 1.00 89.81 72 LYS A CA 1
ATOM 585 C C . LYS A 1 72 ? -3.023 9.327 14.145 1.00 89.81 72 LYS A C 1
ATOM 587 O O . LYS A 1 72 ? -2.510 9.435 13.039 1.00 89.81 72 LYS A O 1
ATOM 592 N N . ILE A 1 73 ? -2.334 9.146 15.272 1.00 92.56 73 ILE A N 1
ATOM 593 C CA . ILE A 1 73 ? -0.871 9.052 15.321 1.00 92.56 73 ILE A CA 1
ATOM 594 C C . ILE A 1 73 ? -0.418 7.850 14.495 1.00 92.56 73 ILE A C 1
ATOM 596 O O . ILE A 1 73 ? 0.459 7.995 13.662 1.00 92.56 73 ILE A O 1
ATOM 600 N N . TYR A 1 74 ? -1.091 6.708 14.638 1.00 92.62 74 TYR A N 1
ATOM 601 C CA . TYR A 1 74 ? -0.809 5.510 13.856 1.00 92.62 74 TYR A CA 1
ATOM 602 C C . TYR A 1 74 ? -0.896 5.745 12.347 1.00 92.62 74 TYR A C 1
ATOM 604 O O . TYR A 1 74 ? 0.004 5.326 11.635 1.00 92.62 74 TYR A O 1
ATOM 612 N N . ILE A 1 75 ? -1.932 6.434 11.853 1.00 92.75 75 ILE A N 1
ATOM 613 C CA . ILE A 1 75 ? -2.050 6.752 10.419 1.00 92.75 75 ILE A CA 1
ATOM 614 C C . ILE A 1 75 ? -0.875 7.617 9.950 1.00 92.75 75 ILE A C 1
ATOM 616 O O . ILE A 1 75 ? -0.284 7.340 8.912 1.00 92.75 75 ILE A O 1
ATOM 620 N N . VAL A 1 76 ? -0.513 8.642 10.726 1.00 93.19 76 VAL A N 1
ATOM 621 C CA . VAL A 1 76 ? 0.620 9.519 10.396 1.00 93.19 76 VAL A CA 1
ATOM 622 C C . VAL A 1 76 ? 1.935 8.736 10.412 1.00 93.19 76 VAL A C 1
ATOM 624 O O . VAL A 1 76 ? 2.723 8.840 9.480 1.00 93.19 76 VAL A O 1
ATOM 627 N N . SER A 1 77 ? 2.162 7.903 11.428 1.00 94.00 77 SER A N 1
ATOM 628 C CA . SER A 1 77 ? 3.337 7.031 11.504 1.00 94.00 77 SER A CA 1
ATOM 629 C C . SER A 1 77 ? 3.385 6.046 10.339 1.00 94.00 77 SER A C 1
ATOM 631 O O . SER A 1 77 ? 4.443 5.861 9.745 1.00 94.00 77 SER A O 1
ATOM 633 N N . LEU A 1 78 ? 2.243 5.457 9.975 1.00 93.75 78 LEU A N 1
ATOM 634 C CA . LEU A 1 78 ? 2.131 4.549 8.841 1.00 93.75 78 LEU A CA 1
ATOM 635 C C . LEU A 1 78 ? 2.542 5.248 7.543 1.00 93.75 78 LEU A C 1
ATOM 637 O O . LEU A 1 78 ? 3.254 4.644 6.752 1.00 93.75 78 LEU A O 1
ATOM 641 N N . PHE A 1 79 ? 2.184 6.523 7.354 1.00 93.88 79 PHE A N 1
ATOM 642 C CA . PHE A 1 79 ? 2.625 7.306 6.198 1.00 93.88 79 PHE A CA 1
ATOM 643 C C . PHE A 1 79 ? 4.145 7.391 6.092 1.00 93.88 79 PHE A C 1
ATOM 645 O O . PHE A 1 79 ? 4.712 7.000 5.071 1.00 93.88 79 PHE A O 1
ATOM 652 N N . PHE A 1 80 ? 4.820 7.821 7.156 1.00 93.19 80 PHE A N 1
ATOM 653 C CA . PHE A 1 80 ? 6.280 7.922 7.148 1.00 93.19 80 PHE A CA 1
ATOM 654 C C . PHE A 1 80 ? 6.958 6.561 6.971 1.00 93.19 80 PHE A C 1
ATOM 656 O O . PHE A 1 80 ? 7.929 6.463 6.224 1.00 93.19 80 PHE A O 1
ATOM 663 N N . ILE A 1 81 ? 6.416 5.504 7.586 1.00 91.69 81 ILE A N 1
ATOM 664 C CA . ILE A 1 81 ? 6.904 4.134 7.389 1.00 91.69 81 ILE A CA 1
ATOM 665 C C . ILE A 1 81 ? 6.766 3.728 5.919 1.00 91.69 81 ILE A C 1
ATOM 667 O O . ILE A 1 81 ? 7.735 3.259 5.333 1.00 91.69 81 ILE A O 1
ATOM 671 N N . THR A 1 82 ? 5.605 3.947 5.292 1.00 90.19 82 THR A N 1
ATOM 672 C CA . THR A 1 82 ? 5.393 3.607 3.873 1.00 90.19 82 THR A CA 1
ATOM 673 C C . THR A 1 82 ? 6.287 4.419 2.943 1.00 90.19 82 THR A C 1
ATOM 675 O O . THR A 1 82 ? 6.793 3.886 1.960 1.00 90.19 82 THR A O 1
ATOM 678 N N . LEU A 1 83 ? 6.539 5.691 3.259 1.00 89.88 83 LEU A N 1
ATOM 679 C CA . LEU A 1 83 ? 7.450 6.533 2.491 1.00 89.88 83 LEU A CA 1
ATOM 680 C C . LEU A 1 83 ? 8.893 6.025 2.588 1.00 89.88 83 LEU A C 1
ATOM 682 O O . LEU A 1 83 ? 9.591 5.964 1.584 1.00 89.88 83 LEU A O 1
ATOM 686 N N . PHE A 1 84 ? 9.335 5.625 3.780 1.00 89.38 84 PHE A N 1
ATOM 687 C CA . PHE A 1 84 ? 10.670 5.065 3.974 1.00 89.38 84 PHE A CA 1
ATOM 688 C C . PHE A 1 84 ? 10.821 3.690 3.309 1.00 89.38 84 PHE A C 1
ATOM 690 O O . PHE A 1 84 ? 11.838 3.418 2.668 1.00 89.38 84 PHE A O 1
ATOM 697 N N . LEU A 1 85 ? 9.779 2.855 3.386 1.00 86.00 85 LEU A N 1
ATOM 698 C CA . LEU A 1 85 ? 9.730 1.556 2.716 1.00 86.00 85 LEU A CA 1
ATOM 699 C C . LEU A 1 85 ? 9.909 1.680 1.203 1.00 86.00 85 LEU A C 1
ATOM 701 O O . LEU A 1 85 ? 10.586 0.835 0.635 1.00 86.00 85 LEU A O 1
ATOM 705 N N . TYR A 1 86 ? 9.395 2.732 0.559 1.00 84.94 86 TYR A N 1
ATOM 706 C CA . TYR A 1 86 ? 9.623 2.956 -0.873 1.00 84.94 86 TYR A CA 1
ATOM 707 C C . TYR A 1 86 ? 11.112 2.955 -1.230 1.00 84.94 86 TYR A C 1
ATOM 709 O O . TYR A 1 86 ? 11.534 2.257 -2.153 1.00 84.94 86 TYR A O 1
ATOM 717 N N . PHE A 1 87 ? 11.918 3.716 -0.485 1.00 85.44 87 PHE A N 1
ATOM 718 C CA . PHE A 1 87 ? 13.353 3.813 -0.736 1.00 85.44 87 PHE A CA 1
ATOM 719 C C . PHE A 1 87 ? 14.056 2.497 -0.419 1.00 85.44 87 PHE A C 1
ATOM 721 O O . PHE A 1 87 ? 14.846 2.036 -1.237 1.00 85.44 87 PHE A O 1
ATOM 728 N N . ILE A 1 88 ? 13.721 1.852 0.705 1.00 84.94 88 ILE A N 1
ATOM 729 C CA . ILE A 1 88 ? 14.293 0.544 1.052 1.00 84.94 88 ILE A CA 1
ATOM 730 C C . ILE A 1 88 ? 14.010 -0.472 -0.056 1.00 84.94 88 ILE A C 1
ATOM 732 O O . ILE A 1 88 ? 14.947 -1.051 -0.599 1.00 84.94 88 ILE A O 1
ATOM 736 N N . LEU A 1 89 ? 12.740 -0.652 -0.426 1.00 80.56 89 LEU A N 1
ATOM 737 C CA . LEU A 1 89 ? 12.315 -1.622 -1.436 1.00 80.56 89 LEU A CA 1
ATOM 738 C C . LEU A 1 89 ? 12.962 -1.339 -2.792 1.00 80.56 89 LEU A C 1
ATOM 740 O O . LEU A 1 89 ? 13.440 -2.260 -3.444 1.00 80.56 89 LEU A O 1
ATOM 744 N N . SER A 1 90 ? 13.070 -0.063 -3.172 1.00 79.75 90 SER A N 1
ATOM 745 C CA . SER A 1 90 ? 13.767 0.335 -4.400 1.00 79.75 90 SER A CA 1
ATOM 746 C C . SER A 1 90 ? 15.263 -0.005 -4.363 1.00 79.75 90 SER A C 1
ATOM 748 O O . SER A 1 90 ? 15.820 -0.376 -5.390 1.00 79.75 90 SER A O 1
ATOM 750 N N . THR A 1 91 ? 15.925 0.103 -3.203 1.00 80.12 91 THR A N 1
ATOM 751 C CA . THR A 1 91 ? 17.364 -0.204 -3.070 1.00 80.12 91 THR A CA 1
ATOM 752 C C . THR A 1 91 ? 17.683 -1.696 -3.037 1.00 80.12 91 THR A C 1
ATOM 754 O O . THR A 1 91 ? 18.739 -2.09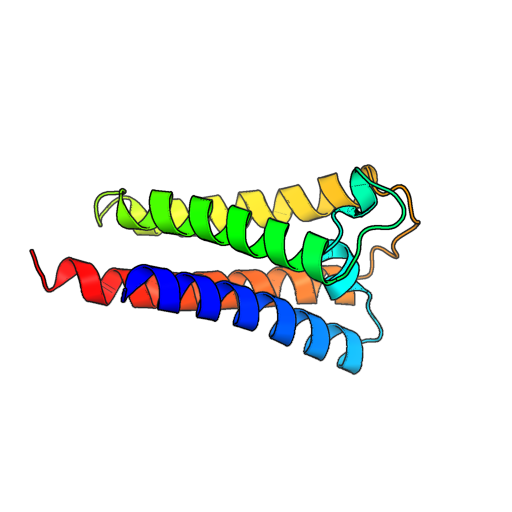1 -3.519 1.00 80.12 91 THR A O 1
ATOM 757 N N . ILE A 1 92 ? 16.789 -2.525 -2.492 1.00 78.75 92 ILE A N 1
ATOM 758 C CA . ILE A 1 92 ? 16.978 -3.986 -2.410 1.00 78.75 92 ILE A CA 1
ATOM 759 C C . ILE A 1 92 ? 16.371 -4.729 -3.609 1.00 78.75 92 ILE A C 1
ATOM 761 O O . ILE A 1 92 ? 16.338 -5.958 -3.632 1.00 78.75 92 ILE A O 1
ATOM 765 N N . ALA A 1 93 ? 15.869 -3.988 -4.597 1.00 75.00 93 ALA A N 1
ATOM 766 C CA . ALA A 1 93 ? 15.235 -4.533 -5.780 1.00 75.00 93 ALA A CA 1
ATOM 767 C C . ALA A 1 93 ? 16.196 -5.386 -6.616 1.00 75.00 93 ALA A C 1
ATOM 769 O O . ALA A 1 93 ? 17.161 -4.867 -7.171 1.00 75.00 93 ALA A O 1
ATOM 770 N N . ILE A 1 94 ? 15.901 -6.687 -6.762 1.00 71.50 94 ILE A N 1
ATOM 771 C CA . ILE A 1 94 ? 16.653 -7.579 -7.664 1.00 71.50 94 ILE A CA 1
ATOM 772 C C . ILE A 1 94 ? 16.491 -7.120 -9.121 1.00 71.50 94 ILE A C 1
ATOM 774 O O . ILE A 1 94 ? 17.442 -7.148 -9.900 1.00 71.50 94 ILE A O 1
ATOM 778 N N . GLN A 1 95 ? 15.289 -6.672 -9.496 1.00 69.06 95 GLN A N 1
ATOM 779 C CA . GLN A 1 95 ? 15.025 -6.084 -10.807 1.00 69.06 95 GLN A CA 1
ATOM 780 C C . GLN A 1 95 ? 15.146 -4.564 -10.740 1.00 69.06 95 GLN A C 1
ATOM 782 O O . GLN A 1 95 ? 14.547 -3.921 -9.878 1.00 69.06 95 GLN A O 1
ATOM 787 N N . SER A 1 96 ? 15.887 -3.988 -11.687 1.00 65.38 96 SER A N 1
ATOM 788 C CA . SER A 1 96 ? 16.060 -2.542 -11.795 1.00 65.38 96 SER A CA 1
ATOM 789 C C . SER A 1 96 ? 14.711 -1.852 -11.958 1.00 65.38 96 SER A C 1
ATOM 791 O O . SER A 1 96 ? 13.965 -2.122 -12.900 1.00 65.38 96 SER A O 1
ATOM 793 N N . PHE A 1 97 ? 14.421 -0.934 -11.045 1.00 67.62 97 PHE A N 1
ATOM 794 C CA . PHE A 1 97 ? 13.196 -0.157 -11.044 1.00 67.62 97 PHE A CA 1
ATOM 795 C C . PHE A 1 97 ? 13.518 1.320 -11.246 1.00 67.62 97 PHE A C 1
ATOM 797 O O . PHE A 1 97 ? 14.349 1.863 -10.513 1.00 67.62 97 PHE A O 1
ATOM 804 N N . PRO A 1 98 ? 12.893 2.000 -12.220 1.00 65.50 98 PRO A N 1
ATOM 805 C CA . PRO A 1 98 ? 13.188 3.399 -12.454 1.00 65.50 98 PRO A CA 1
ATOM 806 C C . PRO A 1 98 ? 12.579 4.234 -11.321 1.00 65.50 98 PRO A C 1
ATOM 808 O O . PRO A 1 98 ? 11.358 4.384 -11.217 1.00 65.50 98 PRO A O 1
ATOM 811 N N . ILE A 1 99 ? 13.439 4.799 -10.470 1.00 77.56 99 ILE A N 1
ATOM 812 C CA . ILE A 1 99 ? 13.040 5.786 -9.462 1.00 77.56 99 ILE A CA 1
ATOM 813 C C . ILE A 1 99 ? 12.691 7.075 -10.207 1.00 77.56 99 ILE A C 1
ATOM 815 O O . ILE A 1 99 ? 13.538 7.925 -10.471 1.00 77.56 99 ILE A O 1
ATOM 819 N N . THR A 1 100 ? 11.426 7.194 -10.591 1.00 87.75 100 THR A N 1
ATOM 820 C CA . THR A 1 100 ? 10.890 8.375 -11.268 1.00 87.75 100 THR A CA 1
ATOM 821 C C . THR A 1 100 ? 10.050 9.199 -10.309 1.00 87.75 100 THR A C 1
ATOM 823 O O . THR A 1 100 ? 9.489 8.687 -9.336 1.00 87.75 100 THR A O 1
ATOM 826 N N . ILE A 1 101 ? 9.903 10.488 -10.616 1.00 90.19 101 ILE A N 1
ATOM 827 C CA . ILE A 1 101 ? 8.998 11.362 -9.865 1.00 90.19 101 ILE A CA 1
ATOM 828 C C . ILE A 1 101 ? 7.538 10.893 -9.971 1.00 90.19 101 ILE A C 1
ATOM 830 O O . ILE A 1 101 ? 6.775 11.036 -9.018 1.00 90.19 101 ILE A O 1
ATOM 834 N N . TRP A 1 102 ? 7.161 10.261 -11.087 1.00 92.12 102 TRP A N 1
ATOM 835 C CA . TRP A 1 102 ? 5.838 9.670 -11.293 1.00 92.12 102 TRP A CA 1
ATOM 836 C C . TRP A 1 102 ? 5.606 8.439 -10.417 1.00 92.12 102 TRP A C 1
ATOM 838 O O . TRP A 1 102 ? 4.538 8.312 -9.827 1.00 92.12 102 TRP A O 1
ATOM 848 N N . ALA A 1 103 ? 6.605 7.566 -10.269 1.00 88.50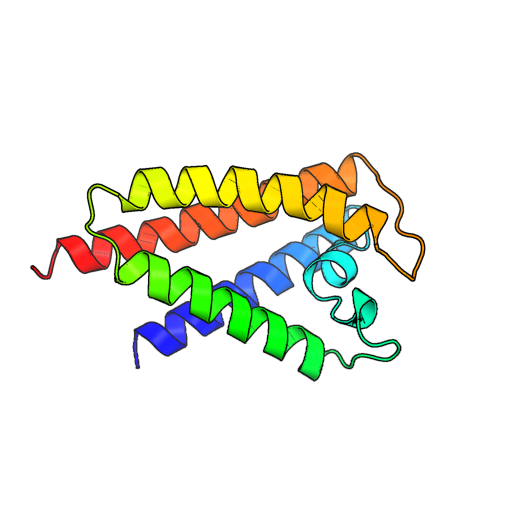 103 ALA A N 1
ATOM 849 C CA . ALA A 1 103 ? 6.512 6.427 -9.360 1.00 88.50 103 ALA A CA 1
ATOM 850 C C . ALA A 1 103 ? 6.421 6.900 -7.899 1.00 88.50 103 ALA A C 1
ATOM 852 O O . ALA A 1 103 ? 5.501 6.520 -7.180 1.00 88.50 103 ALA A O 1
ATOM 853 N N . LEU A 1 104 ? 7.306 7.805 -7.471 1.00 90.50 104 LEU A N 1
ATOM 854 C CA . LEU A 1 104 ? 7.278 8.324 -6.102 1.00 90.50 104 LEU A CA 1
ATOM 855 C C . LEU A 1 104 ? 5.962 9.056 -5.785 1.00 90.50 104 LEU A C 1
ATOM 857 O O . LEU A 1 104 ? 5.378 8.849 -4.721 1.00 90.50 104 LEU A O 1
ATOM 861 N N . SER A 1 105 ? 5.471 9.896 -6.700 1.00 94.31 105 SER A N 1
ATOM 862 C CA . SER A 1 105 ? 4.196 10.599 -6.505 1.00 94.31 105 SER A CA 1
ATOM 863 C C . SER A 1 105 ? 3.012 9.637 -6.463 1.00 94.31 105 SER A C 1
ATOM 865 O O . SER A 1 105 ? 2.178 9.765 -5.568 1.00 94.31 105 SER A O 1
ATOM 867 N N . GLY A 1 106 ? 2.969 8.630 -7.338 1.00 92.50 106 GLY A N 1
ATOM 868 C CA . GLY A 1 106 ? 1.937 7.596 -7.293 1.00 92.50 106 GLY A CA 1
ATOM 869 C C . GLY A 1 106 ? 1.965 6.805 -5.996 1.00 92.50 106 GLY A C 1
ATOM 870 O O . GLY A 1 106 ? 0.922 6.629 -5.369 1.00 92.50 106 GLY A O 1
ATOM 871 N N . TRP A 1 107 ? 3.155 6.420 -5.526 1.00 91.94 107 TRP A N 1
ATOM 872 C CA . TRP A 1 107 ? 3.329 5.770 -4.229 1.00 91.94 107 TRP A CA 1
ATOM 873 C C . TRP A 1 107 ? 2.721 6.606 -3.101 1.00 91.94 107 TRP A C 1
ATOM 875 O O . TRP A 1 107 ? 1.901 6.105 -2.331 1.00 91.94 107 TRP A O 1
ATOM 885 N N . ILE A 1 108 ? 3.067 7.893 -3.031 1.00 93.69 108 ILE A N 1
ATOM 886 C CA . ILE A 1 108 ? 2.545 8.815 -2.016 1.00 93.69 108 ILE A CA 1
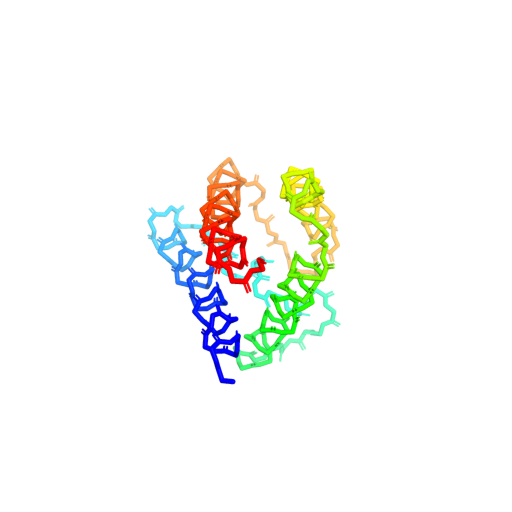ATOM 887 C C . ILE A 1 108 ? 1.019 8.933 -2.115 1.00 93.69 108 ILE A C 1
ATOM 889 O O . ILE A 1 108 ? 0.327 8.786 -1.107 1.00 93.69 108 ILE A O 1
ATOM 893 N N . VAL A 1 109 ? 0.481 9.170 -3.315 1.00 95.19 109 VAL A N 1
ATOM 894 C CA . VAL A 1 109 ? -0.959 9.367 -3.537 1.00 95.19 109 VAL A CA 1
ATOM 895 C C . VAL A 1 109 ? -1.753 8.116 -3.161 1.00 95.19 109 VAL A C 1
ATOM 897 O O . VAL A 1 109 ? -2.718 8.213 -2.404 1.00 95.19 109 VAL A O 1
ATOM 900 N N . ILE A 1 110 ? -1.333 6.937 -3.624 1.00 94.00 110 ILE A N 1
ATOM 901 C CA . ILE A 1 110 ? -2.005 5.660 -3.338 1.00 94.00 110 ILE A CA 1
ATOM 902 C C . ILE A 1 110 ? -2.047 5.398 -1.830 1.00 94.00 110 ILE A C 1
ATOM 904 O O . ILE A 1 110 ? -3.103 5.064 -1.288 1.00 94.00 110 ILE A O 1
ATOM 908 N N . HIS A 1 111 ? -0.932 5.606 -1.125 1.00 93.56 111 HIS A N 1
ATOM 909 C CA . HIS A 1 111 ? -0.862 5.365 0.316 1.00 93.56 111 HIS A CA 1
ATOM 910 C C . HIS A 1 111 ? -1.663 6.390 1.124 1.00 93.56 111 HIS A C 1
ATOM 912 O O . HIS A 1 111 ? -2.315 6.015 2.101 1.00 93.56 111 HIS A O 1
ATOM 918 N N . LEU A 1 112 ? -1.703 7.657 0.699 1.00 94.81 112 LEU A N 1
ATOM 919 C CA . LEU A 1 112 ? -2.592 8.657 1.297 1.00 94.81 112 LEU A CA 1
ATOM 920 C C . LEU A 1 112 ? -4.063 8.266 1.133 1.00 94.81 112 LEU A C 1
ATOM 922 O O . LEU A 1 112 ? -4.814 8.290 2.109 1.00 94.81 112 LEU A O 1
ATOM 926 N N . LEU A 1 113 ? -4.472 7.843 -0.066 1.00 95.38 113 LEU A N 1
ATOM 927 C CA . LEU A 1 113 ? -5.839 7.388 -0.319 1.00 95.38 113 LEU A CA 1
ATOM 928 C C . LEU A 1 113 ? -6.187 6.141 0.506 1.00 95.38 113 LEU A C 1
ATOM 930 O O . LEU A 1 113 ? -7.256 6.084 1.118 1.00 95.38 113 LEU A O 1
ATOM 934 N N . PHE A 1 114 ? -5.272 5.172 0.590 1.00 94.50 114 PHE A N 1
ATOM 935 C CA . PHE A 1 114 ? -5.416 3.998 1.451 1.00 94.50 114 PHE A CA 1
ATOM 936 C C . PHE A 1 114 ? -5.610 4.399 2.919 1.00 94.50 114 PHE A C 1
ATOM 938 O O . PHE A 1 114 ? -6.512 3.894 3.589 1.00 94.50 114 PHE A O 1
ATOM 945 N N . MET A 1 115 ? -4.815 5.344 3.425 1.00 94.38 115 MET A N 1
ATOM 946 C CA . MET A 1 115 ? -4.916 5.835 4.801 1.00 94.38 115 MET A CA 1
ATOM 947 C C . MET A 1 115 ? -6.214 6.592 5.063 1.00 94.38 115 MET A C 1
ATOM 949 O O . MET A 1 115 ? -6.815 6.422 6.125 1.00 94.38 115 MET A O 1
ATOM 953 N N . MET A 1 116 ? -6.681 7.392 4.102 1.00 93.31 116 MET A N 1
ATOM 954 C CA . MET A 1 116 ? -7.989 8.040 4.175 1.00 93.31 116 MET A CA 1
ATOM 955 C C . MET A 1 116 ? -9.103 6.997 4.268 1.00 93.31 116 MET A C 1
ATOM 957 O O . MET A 1 116 ? -9.965 7.101 5.144 1.00 93.31 116 MET A O 1
ATOM 961 N N . LEU A 1 117 ? -9.051 5.956 3.431 1.00 93.56 117 LEU A N 1
ATOM 962 C CA . LEU A 1 117 ? -10.016 4.860 3.450 1.00 93.56 117 LEU A CA 1
ATOM 963 C C . LEU A 1 117 ? -9.962 4.090 4.778 1.00 93.56 117 LEU A C 1
ATOM 965 O O . LEU A 1 117 ? -11.002 3.876 5.402 1.00 93.56 117 LEU A O 1
ATOM 969 N N . LEU A 1 118 ? -8.768 3.765 5.281 1.00 92.75 118 LEU A N 1
ATOM 970 C CA . LEU A 1 118 ? -8.571 3.146 6.595 1.00 92.75 118 LEU A CA 1
ATOM 971 C C . LEU A 1 118 ? -9.161 4.011 7.725 1.00 92.75 118 LEU A C 1
ATOM 973 O O . LEU A 1 118 ? -9.861 3.504 8.606 1.00 92.75 118 LEU A O 1
ATOM 977 N N . ALA A 1 119 ? -8.961 5.330 7.667 1.00 90.38 119 ALA A N 1
ATOM 978 C CA . ALA A 1 119 ? -9.492 6.284 8.637 1.00 90.38 119 ALA A CA 1
ATOM 979 C C . ALA A 1 119 ? -11.029 6.347 8.646 1.00 90.38 119 ALA A C 1
ATOM 981 O O . ALA A 1 119 ? -11.621 6.619 9.697 1.00 90.38 119 ALA A O 1
ATOM 982 N N . THR A 1 120 ? -11.705 6.060 7.527 1.00 89.69 120 THR A N 1
ATOM 983 C CA . THR A 1 120 ? -13.178 5.968 7.515 1.00 89.69 120 THR A CA 1
ATOM 984 C C . THR A 1 120 ? -13.681 4.847 8.428 1.00 89.69 120 THR A C 1
ATOM 986 O O . THR A 1 120 ? -14.697 5.007 9.110 1.00 89.69 120 THR A O 1
ATOM 989 N N . TYR A 1 121 ? -12.921 3.753 8.554 1.00 84.75 121 TYR A N 1
ATOM 990 C CA . TYR A 1 121 ? -13.279 2.627 9.415 1.00 84.75 121 TYR A CA 1
ATOM 991 C C . TYR A 1 121 ? -13.081 2.906 10.907 1.00 84.75 121 TYR A C 1
ATOM 993 O O . TYR A 1 121 ? -13.710 2.231 11.727 1.00 84.75 121 TYR A O 1
ATOM 1001 N N . ARG A 1 122 ? -12.298 3.933 11.270 1.00 74.81 122 ARG A N 1
ATOM 1002 C CA . ARG A 1 122 ? -12.210 4.437 12.652 1.00 74.81 122 ARG A CA 1
ATOM 1003 C C . ARG A 1 122 ? -13.550 4.983 13.136 1.00 74.81 122 ARG A C 1
ATOM 1005 O O . ARG A 1 122 ? -13.981 4.630 14.232 1.00 74.81 122 ARG A O 1
ATOM 1012 N N . LYS A 1 123 ? -14.242 5.774 12.304 1.00 60.09 123 LYS A N 1
ATOM 1013 C CA . LYS A 1 123 ? -15.534 6.391 12.665 1.00 60.09 123 LYS A CA 1
ATOM 1014 C C . LYS A 1 123 ? -16.615 5.352 12.975 1.00 60.09 123 LYS A C 1
ATOM 1016 O O . LYS A 1 123 ? -17.449 5.579 13.844 1.00 60.09 123 LYS A O 1
ATOM 1021 N N . THR A 1 124 ? -16.592 4.193 12.311 1.00 57.41 124 THR A N 1
ATOM 1022 C CA . THR A 1 124 ? -17.579 3.134 12.575 1.00 57.41 124 THR A CA 1
ATOM 1023 C C . THR A 1 124 ? -17.391 2.455 13.935 1.00 57.41 124 THR A C 1
ATOM 1025 O O . THR A 1 124 ? -18.351 1.907 14.468 1.00 57.41 124 THR A O 1
ATOM 1028 N N . TYR A 1 125 ? -16.174 2.435 14.487 1.00 54.66 125 TYR A N 1
ATOM 1029 C CA . TYR A 1 125 ? -15.898 1.736 15.747 1.00 54.66 125 TYR A CA 1
ATOM 1030 C C . TYR A 1 125 ? -16.155 2.618 16.971 1.00 54.66 125 TYR A C 1
ATOM 1032 O O . TYR A 1 125 ? -16.713 2.148 17.956 1.00 54.66 125 TYR A O 1
ATOM 1040 N N . THR A 1 126 ? -15.830 3.911 16.888 1.00 56.09 126 THR A N 1
ATOM 1041 C CA . THR A 1 126 ? -16.087 4.874 17.974 1.00 56.09 126 THR A CA 1
ATOM 1042 C C . THR A 1 126 ? -17.568 5.065 18.288 1.00 56.09 126 THR A C 1
ATOM 1044 O O . THR A 1 126 ? -17.882 5.507 19.377 1.00 56.09 126 THR A O 1
ATOM 1047 N N . HIS A 1 127 ? -18.471 4.728 17.364 1.00 50.62 127 HIS A N 1
ATOM 1048 C CA . HIS A 1 127 ? -19.921 4.842 17.563 1.00 50.62 127 HIS A CA 1
ATOM 1049 C C . HIS A 1 127 ? -20.570 3.601 18.203 1.00 50.62 127 HIS A C 1
ATOM 1051 O O . HIS A 1 127 ? -21.779 3.588 18.416 1.00 50.62 127 HIS A O 1
ATOM 1057 N N . LYS A 1 128 ? -19.794 2.533 18.429 1.00 48.53 128 LYS A N 1
ATOM 1058 C CA . LYS A 1 128 ? -20.269 1.246 18.965 1.00 48.53 128 LYS A CA 1
ATOM 1059 C C . LYS A 1 128 ? -19.758 0.926 20.374 1.00 48.53 128 LYS A C 1
ATOM 1061 O O . LYS A 1 128 ? -20.043 -0.162 20.868 1.00 48.53 128 LYS A O 1
ATOM 1066 N N . LYS A 1 129 ? -18.992 1.826 20.982 1.00 45.78 129 LYS A N 1
ATOM 1067 C CA . LYS A 1 129 ? -18.620 1.793 22.399 1.00 45.78 129 LYS A CA 1
ATOM 1068 C C . LYS A 1 129 ? -19.293 2.963 23.087 1.00 45.78 129 LYS A C 1
ATOM 1070 O O . LYS A 1 129 ? -19.669 2.773 24.256 1.00 45.78 129 LYS A O 1
#

Foldseek 3Di:
DVLLVLLVVLLCLLLVLQVVLCVVPVFDLNCLQQDPVLVDPPDDSVNSSVVSSVVSSVLLVVLLVDDLVCNVVSLVVVLVVQLVVSVVSQVSRPDHGDPDPSSSVSSNVSSVVSSVSSVVVSVVNVVVD

Organism: NCBI:txid1911548